Protein AF-A0A2T2U5S1-F1 (afdb_monomer)

pLDDT: mean 95.33, std 4.22, range [75.06, 98.12]

Radius of gyration: 11.46 Å; Cα contacts (8 Å, |Δi|>4): 43; chains: 1; bounding box: 34×11×23 Å

Sequence (38 aa):
MPEHITLRGARENNLQAIDLDIPRNRLVVITGVSGSGK

Solvent-accessible surface area (backbone atoms only — not comparable to full-atom values): 2671 Å² total; per-residue (Å²): 129,80,67,51,51,77,46,70,58,42,51,68,91,81,35,83,49,44,69,47,73,45,62,55,100,57,96,80,84,84,78,78,62,93,89,69,62,116

Secondary structure (DSSP, 8-state):
--SEEEEEE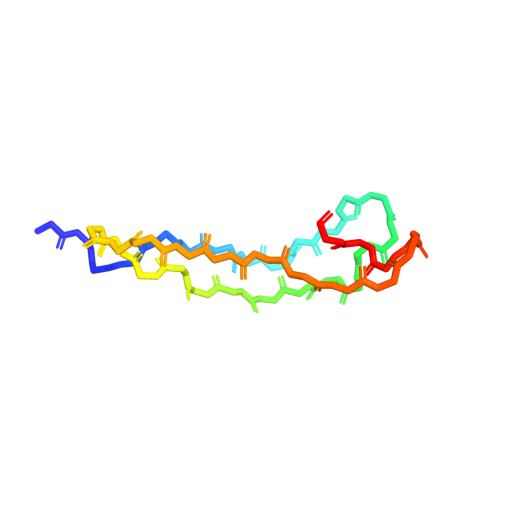E-STT--SEEEEEETTS------STTS--

Foldseek 3Di:
DDQWDWDALDDPDPDPGDTDTHGPPDDDDDDDDPPPPD

Structure (mmCIF, N/CA/C/O backbone):
data_AF-A0A2T2U5S1-F1
#
_entry.id   AF-A0A2T2U5S1-F1
#
loop_
_atom_site.group_PDB
_atom_site.id
_atom_site.type_symbol
_atom_site.label_atom_id
_atom_site.label_alt_id
_atom_site.label_comp_id
_atom_site.label_asym_id
_atom_site.label_entity_id
_atom_site.label_seq_id
_atom_site.pdbx_PDB_ins_code
_atom_site.Cartn_x
_atom_site.Cartn_y
_atom_site.Cartn_z
_atom_site.occupancy
_atom_site.B_iso_or_equiv
_atom_site.auth_seq_id
_atom_site.auth_comp_id
_atom_site.auth_asym_id
_atom_site.auth_atom_id
_atom_site.pdbx_PDB_model_num
ATOM 1 N N . MET A 1 1 ? -21.454 4.416 1.468 1.00 75.06 1 MET A N 1
ATOM 2 C CA . MET A 1 1 ? -20.060 4.903 1.322 1.00 75.06 1 MET A CA 1
ATOM 3 C C . MET A 1 1 ? -19.284 3.829 0.571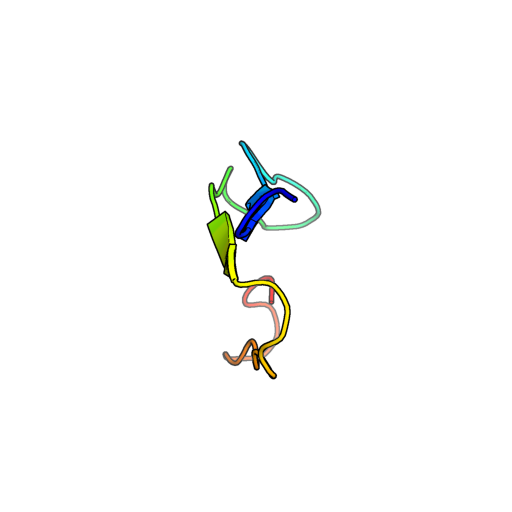 1.00 75.06 1 MET A C 1
ATOM 5 O O . MET A 1 1 ? -19.622 2.674 0.778 1.00 75.06 1 MET A O 1
ATOM 9 N N . PRO A 1 2 ? -18.326 4.150 -0.315 1.00 85.12 2 PRO A N 1
ATOM 10 C CA . PRO A 1 2 ? -17.549 3.115 -0.996 1.00 85.12 2 PRO A CA 1
ATOM 11 C C . PRO A 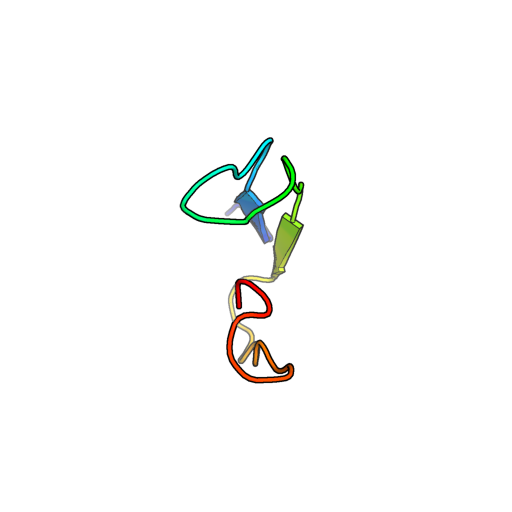1 2 ? -16.704 2.326 0.013 1.00 85.12 2 PRO A C 1
ATOM 13 O O . PRO A 1 2 ? -16.098 2.927 0.902 1.00 85.12 2 PRO A O 1
ATOM 16 N N . GLU A 1 3 ? -16.684 1.002 -0.135 1.00 95.75 3 GLU A N 1
ATOM 17 C CA . GLU A 1 3 ? -16.001 0.062 0.771 1.00 95.75 3 GLU A CA 1
ATOM 18 C C . GLU A 1 3 ? -14.465 0.113 0.640 1.00 95.75 3 GLU A C 1
ATOM 20 O O . GLU A 1 3 ? -13.745 -0.179 1.593 1.00 95.75 3 GLU A O 1
ATOM 25 N N . HIS A 1 4 ? -13.951 0.538 -0.522 1.00 98.12 4 HIS A N 1
ATOM 26 C CA . HIS A 1 4 ? -12.522 0.532 -0.854 1.00 98.12 4 HIS A CA 1
ATOM 27 C C . HIS A 1 4 ? -12.052 1.874 -1.441 1.00 98.12 4 HIS A C 1
ATOM 29 O O . HIS A 1 4 ? -12.842 2.638 -2.000 1.00 98.12 4 HIS A O 1
ATOM 35 N N . ILE A 1 5 ? -10.754 2.156 -1.306 1.00 97.50 5 ILE A N 1
ATOM 36 C CA . ILE A 1 5 ? -9.999 3.096 -2.140 1.00 97.50 5 ILE A CA 1
ATOM 37 C C . ILE A 1 5 ? -9.475 2.291 -3.327 1.00 97.50 5 ILE A C 1
ATOM 39 O O . ILE A 1 5 ? -8.725 1.335 -3.144 1.00 97.50 5 ILE A O 1
ATOM 43 N N . THR A 1 6 ? -9.875 2.678 -4.530 1.00 97.81 6 THR A N 1
ATOM 44 C CA . THR A 1 6 ? -9.640 1.913 -5.754 1.00 97.81 6 THR A CA 1
ATOM 45 C C . THR A 1 6 ?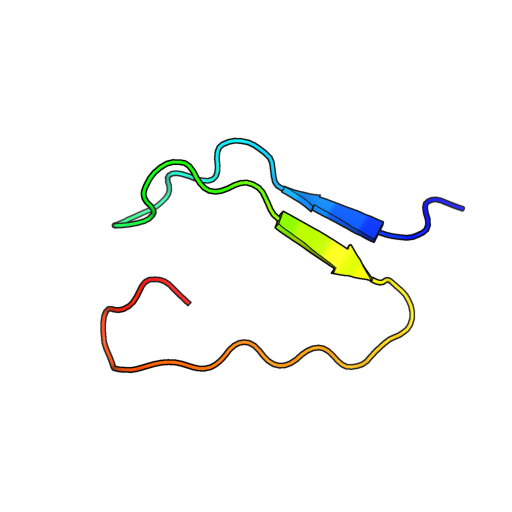 -8.583 2.611 -6.602 1.00 97.81 6 THR A C 1
ATOM 47 O O . THR A 1 6 ? -8.774 3.742 -7.043 1.00 97.81 6 THR A O 1
ATOM 50 N N . LEU A 1 7 ? -7.472 1.916 -6.837 1.00 96.62 7 LEU A N 1
ATOM 51 C CA . LEU A 1 7 ? -6.397 2.282 -7.755 1.00 96.62 7 LEU A CA 1
ATOM 52 C C . LEU A 1 7 ? -6.527 1.411 -9.001 1.00 96.62 7 LEU A C 1
ATOM 54 O O . LEU A 1 7 ? -6.690 0.191 -8.891 1.00 96.62 7 LEU A O 1
ATOM 58 N N . ARG A 1 8 ? -6.470 2.030 -10.180 1.00 97.75 8 ARG A N 1
ATOM 59 C CA . ARG A 1 8 ? -6.502 1.323 -11.461 1.00 97.75 8 ARG A CA 1
ATOM 60 C C . ARG A 1 8 ? -5.373 1.801 -12.359 1.00 97.75 8 ARG A C 1
ATOM 62 O O . ARG A 1 8 ? -5.200 3.005 -12.534 1.00 97.75 8 ARG A O 1
ATOM 69 N N . GLY A 1 9 ? -4.613 0.863 -12.911 1.00 97.62 9 GLY A N 1
ATOM 70 C CA . GLY A 1 9 ? -3.493 1.111 -13.807 1.00 97.62 9 GLY A CA 1
ATOM 71 C C . GLY A 1 9 ? -2.413 2.006 -13.204 1.00 97.62 9 GLY A C 1
ATOM 72 O O . GLY A 1 9 ? -1.867 2.841 -13.925 1.00 97.62 9 GLY A O 1
ATOM 73 N N . ALA A 1 10 ? -2.113 1.867 -11.909 1.00 97.31 10 ALA A N 1
ATOM 74 C CA . ALA A 1 10 ? -1.092 2.666 -11.239 1.00 97.31 10 ALA A CA 1
ATOM 75 C C . ALA A 1 10 ? 0.290 2.403 -11.864 1.00 97.31 10 ALA A C 1
ATOM 77 O O . ALA A 1 10 ? 0.745 1.261 -11.949 1.00 97.31 10 ALA A O 1
ATOM 78 N N . ARG A 1 11 ? 0.928 3.473 -12.350 1.00 96.94 11 ARG A N 1
ATOM 79 C C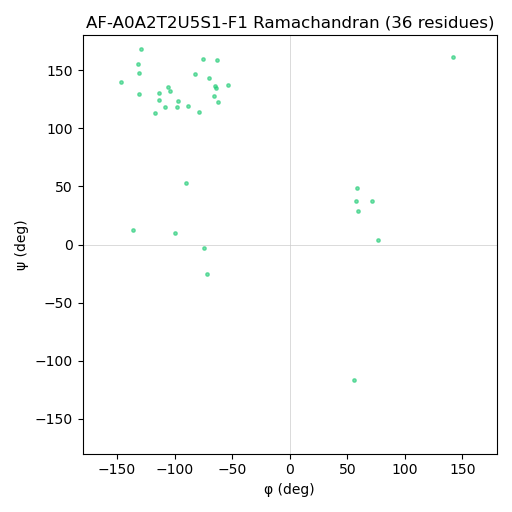A . ARG A 1 11 ? 2.118 3.436 -13.225 1.00 96.94 11 ARG A CA 1
ATOM 80 C C . ARG A 1 11 ? 3.206 4.436 -12.835 1.00 96.94 11 ARG A C 1
ATOM 82 O O . ARG A 1 11 ? 4.106 4.704 -13.623 1.00 96.94 11 ARG A O 1
ATOM 89 N N . GLU A 1 12 ? 3.111 5.039 -11.657 1.00 95.19 12 GLU A N 1
ATOM 90 C CA . GLU A 1 12 ? 4.136 5.984 -11.217 1.00 95.19 12 GLU A CA 1
ATOM 91 C C . GLU A 1 12 ? 5.453 5.253 -10.901 1.00 95.19 12 GLU A C 1
ATOM 93 O O . GLU A 1 12 ? 5.448 4.146 -10.360 1.00 95.19 12 GLU A O 1
ATOM 98 N N . ASN A 1 13 ? 6.589 5.878 -11.222 1.00 92.12 13 ASN A N 1
ATOM 99 C CA . ASN A 1 13 ? 7.929 5.324 -11.020 1.00 92.12 13 ASN A CA 1
ATOM 100 C C . ASN A 1 13 ? 8.109 3.958 -11.709 1.00 92.12 13 ASN A C 1
ATOM 102 O O . ASN A 1 13 ? 8.070 3.864 -12.933 1.00 92.12 13 ASN A O 1
ATOM 106 N N . ASN A 1 14 ? 8.340 2.901 -10.930 1.00 91.25 14 ASN A N 1
ATOM 107 C CA . ASN A 1 14 ? 8.555 1.540 -11.410 1.00 91.25 14 ASN A CA 1
ATOM 108 C C . ASN A 1 14 ? 7.307 0.645 -11.308 1.00 91.25 14 ASN A C 1
ATOM 110 O O . ASN A 1 14 ? 7.415 -0.568 -11.502 1.00 91.25 14 ASN A O 1
ATOM 114 N N . LEU A 1 15 ? 6.136 1.213 -10.998 1.00 95.69 15 LEU A N 1
ATOM 115 C CA . LEU A 1 15 ? 4.889 0.457 -10.923 1.00 95.69 15 LEU A CA 1
ATOM 116 C C . LEU A 1 15 ? 4.482 -0.083 -12.298 1.00 95.69 15 LEU A C 1
ATOM 118 O O . LEU A 1 15 ? 4.350 0.650 -13.278 1.00 95.69 15 LEU A O 1
ATOM 122 N N . GLN A 1 16 ? 4.223 -1.386 -12.36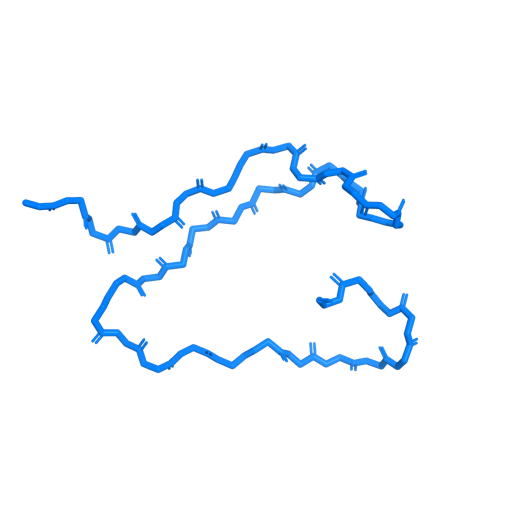1 1.00 95.44 16 GLN A N 1
ATOM 123 C CA . GLN A 1 16 ? 3.908 -2.100 -13.598 1.00 95.44 16 GLN A CA 1
ATOM 124 C C . GLN A 1 16 ? 2.403 -2.124 -13.891 1.00 95.44 16 GLN A C 1
ATOM 126 O O . GLN A 1 16 ? 1.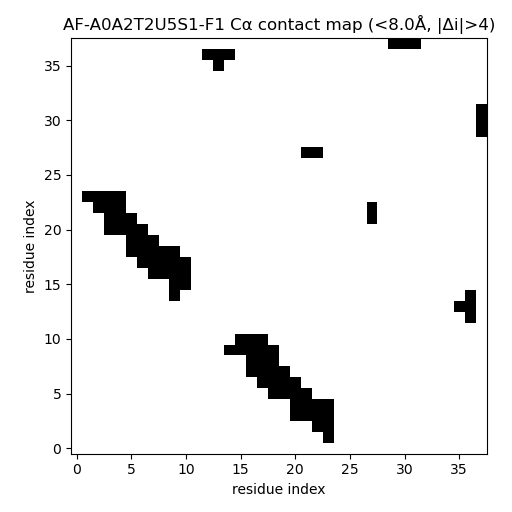834 -3.186 -14.124 1.00 95.44 16 GLN A O 1
ATOM 131 N N . ALA A 1 17 ? 1.754 -0.957 -13.894 1.00 97.06 17 ALA A N 1
ATOM 132 C CA . ALA A 1 17 ? 0.327 -0.845 -14.209 1.00 97.06 17 ALA A CA 1
ATOM 133 C C . ALA A 1 17 ? -0.589 -1.658 -13.293 1.00 97.06 17 ALA A C 1
ATOM 135 O O . ALA A 1 17 ? -1.455 -2.390 -13.767 1.00 97.06 17 ALA A O 1
ATOM 136 N N . ILE A 1 18 ? -0.387 -1.532 -11.985 1.00 97.00 18 ILE A N 1
ATOM 137 C CA . ILE A 1 18 ? -1.087 -2.368 -11.012 1.00 97.00 18 ILE A CA 1
ATOM 138 C C . ILE A 1 18 ? -2.493 -1.841 -10.705 1.00 97.00 18 ILE A C 1
ATOM 140 O O . ILE A 1 18 ? -2.728 -0.631 -10.650 1.00 97.00 18 ILE A O 1
ATOM 144 N N . ASP A 1 19 ? -3.405 -2.771 -10.444 1.00 98.06 19 ASP A N 1
ATOM 145 C CA . ASP A 1 19 ? -4.734 -2.504 -9.901 1.00 98.06 19 ASP A CA 1
ATOM 146 C C . ASP A 1 19 ? -4.762 -2.921 -8.427 1.00 98.06 19 ASP A C 1
ATOM 148 O O . ASP A 1 19 ? -4.257 -3.986 -8.069 1.00 98.06 19 ASP A O 1
ATOM 152 N N . LEU A 1 20 ? -5.344 -2.086 -7.563 1.00 97.00 20 LEU A N 1
ATOM 153 C CA . LEU A 1 20 ? -5.424 -2.354 -6.127 1.00 97.00 20 LEU A CA 1
ATOM 154 C C . LEU A 1 20 ? -6.719 -1.796 -5.534 1.00 97.00 20 LEU A C 1
ATOM 156 O O . LEU A 1 20 ? -7.123 -0.680 -5.851 1.00 97.00 20 LEU A O 1
ATOM 160 N N . ASP A 1 21 ? -7.339 -2.552 -4.631 1.00 97.81 21 ASP A N 1
ATOM 161 C CA . ASP A 1 21 ? -8.455 -2.097 -3.802 1.00 97.81 21 ASP A CA 1
ATOM 162 C C . ASP A 1 21 ? -8.040 -2.130 -2.326 1.00 97.81 21 ASP A C 1
ATOM 164 O O . ASP A 1 21 ? -7.805 -3.192 -1.752 1.00 97.81 21 ASP A O 1
ATOM 168 N N . ILE A 1 22 ? -7.931 -0.954 -1.706 1.00 97.81 22 ILE A N 1
ATOM 169 C CA . ILE A 1 22 ? -7.523 -0.794 -0.306 1.00 97.81 22 ILE A CA 1
ATOM 170 C C . ILE A 1 22 ? -8.785 -0.633 0.550 1.00 97.81 22 ILE A C 1
ATOM 172 O O . ILE A 1 22 ? -9.522 0.335 0.351 1.00 97.81 22 ILE A O 1
ATOM 176 N N . PRO A 1 23 ? -9.066 -1.527 1.511 1.00 97.81 23 PRO A N 1
ATOM 177 C CA . PRO A 1 23 ? -10.276 -1.441 2.321 1.00 97.81 23 PRO A CA 1
ATOM 178 C C . PRO A 1 23 ? -10.275 -0.175 3.180 1.00 97.81 23 PRO A C 1
ATOM 180 O O . PRO A 1 23 ? -9.282 0.160 3.832 1.00 97.81 23 PRO A O 1
ATOM 183 N N . ARG A 1 24 ? -11.409 0.530 3.210 1.00 97.00 24 ARG A N 1
ATOM 184 C CA . ARG A 1 24 ? -11.582 1.699 4.082 1.00 97.00 24 ARG A CA 1
ATOM 185 C C . ARG A 1 24 ? -11.794 1.257 5.528 1.00 97.00 24 ARG A C 1
ATOM 187 O O . ARG A 1 24 ? -12.185 0.126 5.800 1.00 97.00 24 ARG A O 1
ATOM 194 N N . ASN A 1 25 ? -11.555 2.171 6.470 1.00 96.88 25 ASN A N 1
ATOM 195 C CA . ASN A 1 25 ? -11.746 1.941 7.910 1.00 96.88 25 ASN A CA 1
ATOM 196 C C . ASN A 1 25 ? -10.902 0.780 8.472 1.00 96.88 25 ASN A C 1
ATOM 198 O O . ASN A 1 25 ? -11.283 0.121 9.440 1.00 96.88 25 ASN A O 1
ATOM 202 N N . ARG A 1 26 ? -9.748 0.518 7.855 1.00 97.06 26 ARG A N 1
ATOM 203 C CA . ARG A 1 26 ? -8.770 -0.484 8.279 1.00 97.06 26 ARG A CA 1
ATOM 204 C C . ARG A 1 26 ? -7.385 0.152 8.304 1.00 97.06 26 ARG A C 1
ATOM 206 O O . ARG A 1 26 ? -7.083 1.013 7.482 1.00 97.06 26 ARG A O 1
ATOM 213 N N . LEU A 1 27 ? -6.536 -0.305 9.221 1.00 97.88 27 LEU A N 1
ATOM 214 C CA . LEU A 1 27 ? -5.102 -0.054 9.138 1.00 97.88 27 LEU A CA 1
ATOM 215 C C . LEU A 1 27 ? -4.514 -1.028 8.113 1.00 97.88 27 LEU A C 1
ATOM 217 O O . LEU A 1 27 ? -4.538 -2.238 8.333 1.00 97.88 27 LEU A O 1
ATOM 221 N N . VAL A 1 28 ? -4.013 -0.501 7.001 1.00 97.56 28 VAL A N 1
ATOM 222 C CA . VAL A 1 28 ? -3.375 -1.284 5.937 1.00 97.56 28 VAL A CA 1
ATOM 223 C C . VAL A 1 28 ? -1.901 -0.914 5.894 1.00 97.56 28 VAL A C 1
ATOM 225 O O . VAL A 1 28 ? -1.556 0.264 5.871 1.00 97.56 28 VAL A O 1
ATOM 228 N N . VAL A 1 29 ? -1.033 -1.922 5.896 1.00 97.69 29 VAL A N 1
ATOM 229 C CA . VAL A 1 29 ? 0.420 -1.740 5.842 1.00 97.69 29 VAL A CA 1
ATOM 230 C C . VAL A 1 29 ? 0.926 -2.297 4.518 1.00 97.69 29 VAL A C 1
ATOM 232 O O . VAL A 1 29 ? 0.701 -3.466 4.215 1.00 97.69 29 VAL A O 1
ATOM 235 N N . ILE A 1 30 ? 1.626 -1.466 3.745 1.00 96.25 30 ILE A N 1
ATOM 236 C CA . ILE A 1 30 ? 2.300 -1.872 2.509 1.00 96.25 30 ILE A CA 1
ATOM 237 C C . ILE A 1 30 ? 3.772 -2.144 2.846 1.00 96.25 30 ILE A C 1
ATOM 239 O O . ILE A 1 30 ? 4.460 -1.286 3.400 1.00 96.25 30 ILE A O 1
ATOM 243 N N . THR A 1 31 ? 4.259 -3.350 2.551 1.00 97.00 31 THR A N 1
ATOM 244 C CA . THR A 1 31 ? 5.624 -3.805 2.880 1.00 97.00 31 THR A CA 1
ATOM 245 C C . THR A 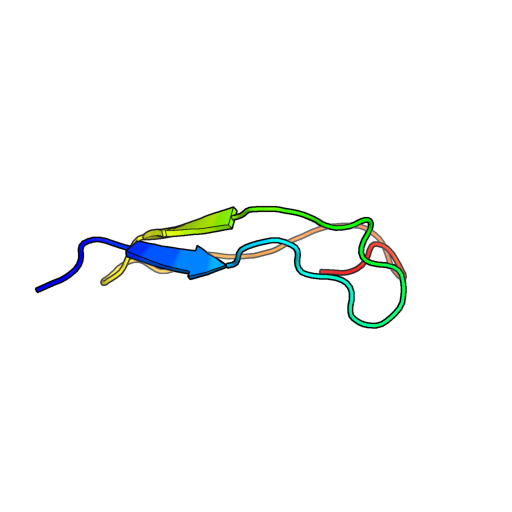1 31 ? 6.327 -4.391 1.655 1.00 97.00 31 THR A C 1
ATOM 247 O O . THR A 1 31 ? 5.721 -4.567 0.601 1.00 97.00 31 THR A O 1
ATOM 250 N N . GLY A 1 32 ? 7.642 -4.622 1.757 1.00 95.25 32 GLY A N 1
ATOM 251 C CA . GLY A 1 32 ? 8.477 -5.009 0.615 1.00 95.25 32 GLY A CA 1
ATOM 252 C C . GLY A 1 32 ? 9.874 -4.385 0.619 1.00 95.25 32 GLY A C 1
ATOM 253 O O . GLY A 1 32 ? 10.133 -3.373 1.274 1.00 95.25 32 GLY A O 1
ATOM 254 N N . VAL A 1 33 ? 10.780 -4.988 -0.149 1.00 96.56 33 VAL A N 1
ATOM 255 C CA . VAL A 1 33 ? 12.204 -4.613 -0.248 1.00 96.56 33 VAL A CA 1
ATOM 256 C C . VAL A 1 33 ? 12.419 -3.204 -0.815 1.00 96.56 33 VAL A C 1
ATOM 258 O O . VAL A 1 33 ? 11.537 -2.650 -1.470 1.00 96.56 33 VAL A O 1
ATOM 261 N N . SER A 1 34 ? 13.580 -2.590 -0.566 1.00 95.56 34 SER A N 1
ATOM 262 C CA . SER A 1 34 ? 13.912 -1.276 -1.146 1.00 95.56 34 SER A CA 1
ATOM 263 C C . SER A 1 34 ? 13.758 -1.288 -2.674 1.00 95.56 34 SER A C 1
ATOM 265 O O . SER A 1 34 ? 14.130 -2.261 -3.325 1.00 95.56 34 SER A O 1
ATOM 267 N N . GLY A 1 35 ? 13.165 -0.230 -3.235 1.00 93.12 35 GLY A N 1
ATOM 268 C CA . GLY A 1 35 ? 12.918 -0.110 -4.675 1.00 93.12 35 GLY A CA 1
ATOM 269 C C . GLY A 1 35 ? 11.740 -0.924 -5.229 1.00 93.12 35 GLY A C 1
ATOM 270 O O . GLY A 1 35 ? 11.511 -0.881 -6.427 1.00 93.12 35 GLY A O 1
ATOM 271 N N . SER A 1 36 ? 10.954 -1.637 -4.414 1.00 92.94 36 SER A N 1
ATOM 272 C CA . SER A 1 36 ? 9.860 -2.493 -4.916 1.00 92.94 36 SER A CA 1
ATOM 273 C C . SER A 1 36 ? 8.604 -1.759 -5.414 1.00 92.94 36 SER A C 1
ATOM 275 O O . SER A 1 36 ? 7.665 -2.424 -5.834 1.00 92.94 36 SER A O 1
ATOM 277 N N . GLY A 1 37 ? 8.546 -0.427 -5.316 1.00 92.00 37 GLY A N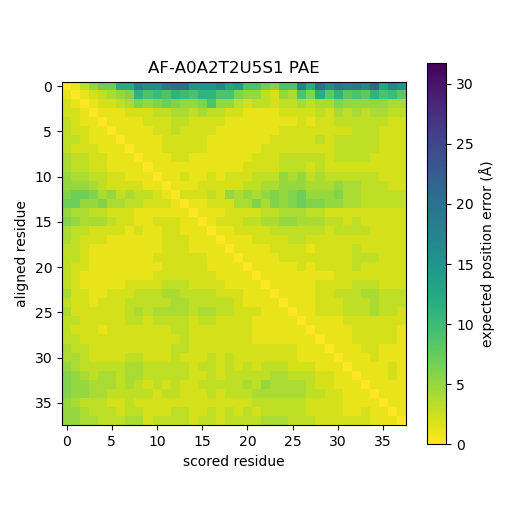 1
ATOM 278 C CA . GLY A 1 37 ? 7.337 0.333 -5.657 1.00 92.00 37 GLY A CA 1
ATOM 279 C C . GLY A 1 37 ? 6.200 0.152 -4.645 1.00 92.00 37 GLY A C 1
ATOM 280 O O . GLY A 1 37 ? 5.046 0.043 -5.039 1.00 92.00 37 GLY A O 1
ATOM 281 N N . LYS A 1 38 ? 6.538 0.056 -3.350 1.00 92.06 38 LYS A N 1
ATOM 282 C CA . LYS A 1 38 ? 5.545 0.284 -2.283 1.00 92.06 38 LYS A CA 1
ATOM 283 C C . LYS A 1 38 ? 5.128 1.744 -2.278 1.00 92.06 38 LYS A C 1
ATOM 285 O O . LYS A 1 38 ? 6.037 2.571 -2.523 1.00 92.06 38 LYS A O 1
#

Mean predicted aligned error: 2.69 Å